Protein AF-A0AA41Q6F1-F1 (afdb_monomer_lite)

Foldseek 3Di:
DCVVVVVVVVVVVVCVVVVVVVVVVVVLVVVLVVLVVQLVVQVCCCVPVVHDCVSNVVSVVVNVVSCVVPNPPPPDDPPPDDDDPPDD

Structure (mmCIF, N/CA/C/O backbone):
data_AF-A0AA41Q6F1-F1
#
_entry.id   AF-A0AA41Q6F1-F1
#
loop_
_atom_site.group_PDB
_atom_site.id
_atom_site.type_symbol
_atom_site.label_atom_id
_atom_site.label_alt_id
_atom_site.label_comp_id
_atom_site.label_asym_id
_atom_site.label_entity_id
_atom_site.label_seq_id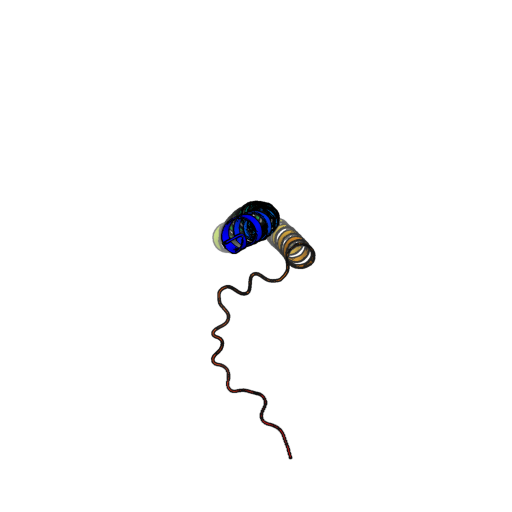
_atom_site.pdbx_PDB_ins_code
_atom_site.Cartn_x
_atom_site.Cartn_y
_atom_site.Cartn_z
_atom_site.occupancy
_atom_site.B_iso_or_equiv
_atom_site.auth_seq_id
_atom_site.auth_comp_id
_atom_site.auth_asym_id
_atom_site.auth_atom_id
_atom_site.pdbx_PDB_model_num
ATOM 1 N N . MET A 1 1 ? 34.002 3.374 -39.685 1.00 50.56 1 MET A N 1
ATOM 2 C CA . MET A 1 1 ? 33.656 3.578 -38.260 1.00 50.56 1 MET A CA 1
ATOM 3 C C . MET A 1 1 ? 32.132 3.633 -38.118 1.00 50.56 1 MET A C 1
ATOM 5 O O . MET A 1 1 ? 31.574 4.716 -38.028 1.00 50.56 1 MET A O 1
ATOM 9 N N . SER A 1 2 ? 31.448 2.484 -38.137 1.00 59.16 2 SER A N 1
ATOM 10 C CA . SER A 1 2 ? 29.968 2.408 -38.098 1.00 59.16 2 SER A CA 1
ATOM 11 C C . SER A 1 2 ? 29.413 1.987 -36.729 1.00 59.16 2 SER A C 1
ATOM 13 O O . SER A 1 2 ? 28.206 1.934 -36.528 1.00 59.16 2 SER A O 1
ATOM 15 N N . ASN A 1 3 ? 30.289 1.746 -35.750 1.00 64.19 3 ASN A N 1
ATOM 16 C CA . ASN A 1 3 ? 29.934 1.167 -34.451 1.00 64.19 3 ASN A CA 1
ATOM 17 C C . ASN A 1 3 ? 29.135 2.100 -33.520 1.00 64.19 3 ASN A C 1
ATOM 19 O O . ASN A 1 3 ? 28.667 1.646 -32.480 1.00 64.19 3 ASN A O 1
ATOM 23 N N . PHE A 1 4 ? 28.990 3.390 -33.844 1.00 65.69 4 PHE A N 1
ATOM 24 C CA . PHE A 1 4 ? 28.224 4.341 -33.022 1.00 65.69 4 PHE A CA 1
ATOM 25 C C . PHE A 1 4 ? 26.740 4.390 -33.416 1.00 65.69 4 PHE A C 1
ATOM 27 O O . PHE A 1 4 ? 25.878 4.479 -32.548 1.00 65.69 4 PHE A O 1
ATOM 34 N N . LEU A 1 5 ? 26.438 4.266 -34.715 1.00 65.69 5 LEU A N 1
ATOM 35 C CA . LEU A 1 5 ? 25.066 4.198 -35.237 1.00 65.69 5 LEU A CA 1
ATOM 36 C C . LEU A 1 5 ? 24.379 2.881 -34.855 1.00 65.69 5 LEU A C 1
ATOM 38 O O . LEU A 1 5 ? 23.195 2.889 -34.518 1.00 65.69 5 LEU A O 1
ATOM 42 N N . ASP A 1 6 ? 25.131 1.778 -34.844 1.00 67.25 6 ASP A N 1
ATOM 43 C CA . ASP A 1 6 ? 24.635 0.478 -34.386 1.00 67.25 6 ASP A CA 1
ATOM 44 C C . ASP A 1 6 ? 24.326 0.494 -32.879 1.00 67.25 6 ASP A C 1
ATOM 46 O O . ASP A 1 6 ? 23.192 0.233 -32.480 1.00 67.25 6 ASP A O 1
ATOM 50 N N . LYS A 1 7 ? 25.266 0.974 -32.046 1.00 64.12 7 LYS A N 1
ATOM 51 C CA . LYS A 1 7 ? 25.050 1.149 -30.595 1.00 64.12 7 LYS A CA 1
ATOM 52 C C . LYS A 1 7 ? 23.909 2.114 -30.259 1.00 64.12 7 LYS A C 1
ATOM 54 O O . LYS A 1 7 ? 23.239 1.926 -29.249 1.00 64.12 7 LYS A O 1
ATOM 59 N N . ALA A 1 8 ? 23.679 3.148 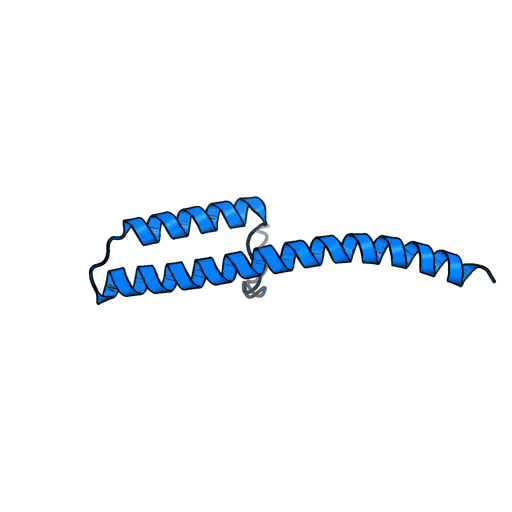-31.070 1.00 66.44 8 ALA A N 1
ATOM 60 C CA . ALA A 1 8 ? 22.577 4.085 -30.862 1.00 66.44 8 ALA A CA 1
ATOM 61 C C . ALA A 1 8 ? 21.207 3.448 -31.153 1.00 66.44 8 ALA A C 1
ATOM 63 O O . ALA A 1 8 ? 20.272 3.644 -30.380 1.00 66.44 8 ALA A O 1
ATOM 64 N N . LYS A 1 9 ? 21.083 2.653 -32.227 1.00 63.03 9 LYS A N 1
ATOM 65 C CA . LYS A 1 9 ? 19.850 1.901 -32.529 1.00 63.03 9 LYS A CA 1
ATOM 66 C C . LYS A 1 9 ? 19.563 0.822 -31.491 1.00 63.03 9 LYS A C 1
ATOM 68 O O . LYS A 1 9 ? 18.404 0.628 -31.128 1.00 63.03 9 LYS A O 1
ATOM 73 N N . GLU A 1 10 ? 20.598 0.139 -31.023 1.00 65.69 10 GLU A N 1
A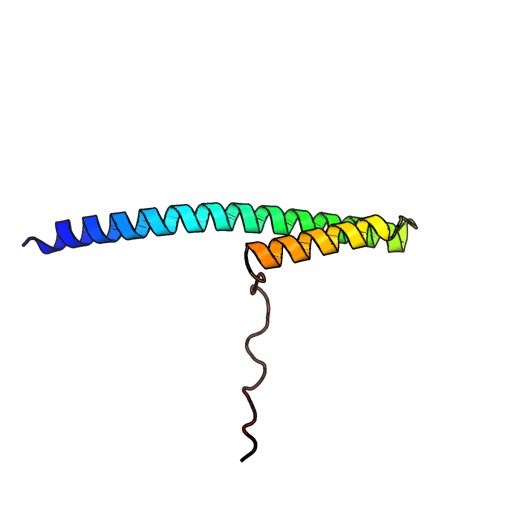TOM 74 C CA . GLU A 1 10 ? 20.470 -0.898 -30.003 1.00 65.69 10 GLU A CA 1
ATOM 75 C C . GLU A 1 10 ? 20.029 -0.296 -28.660 1.00 65.69 10 GLU A C 1
ATOM 77 O O . GLU A 1 10 ? 18.993 -0.686 -28.121 1.00 65.69 10 GLU A O 1
ATOM 82 N N . LYS A 1 11 ? 20.698 0.775 -28.208 1.00 60.69 11 LYS A N 1
ATOM 83 C CA . LYS A 1 11 ? 20.296 1.511 -27.001 1.00 60.69 11 LYS A CA 1
ATOM 84 C C . LYS A 1 11 ? 18.911 2.134 -27.110 1.00 60.69 11 LYS A C 1
ATOM 86 O O . LYS A 1 11 ? 18.215 2.174 -26.104 1.00 60.69 11 LYS A O 1
ATOM 91 N N . ALA A 1 12 ? 18.491 2.614 -28.283 1.00 61.41 12 ALA A N 1
ATOM 92 C CA . ALA A 1 12 ? 17.150 3.171 -28.488 1.00 61.41 12 ALA A CA 1
ATOM 93 C C . ALA A 1 12 ? 16.045 2.110 -28.333 1.00 61.41 12 ALA A C 1
ATOM 95 O O . ALA A 1 12 ? 15.003 2.384 -27.737 1.00 61.41 12 ALA A O 1
ATOM 96 N N . LYS A 1 13 ? 16.277 0.882 -28.817 1.00 60.12 13 LYS A N 1
ATOM 97 C CA . LYS A 1 13 ? 15.352 -0.244 -28.604 1.00 60.12 13 LYS A CA 1
ATOM 98 C C . LYS A 1 13 ? 15.306 -0.661 -27.134 1.00 60.12 13 LYS A C 1
ATOM 100 O O . LYS A 1 13 ? 14.223 -0.858 -26.588 1.00 60.12 13 LYS A O 1
ATOM 105 N N . GLU A 1 14 ? 16.466 -0.725 -26.490 1.00 59.91 14 GLU A N 1
ATOM 106 C CA . GLU A 1 14 ? 16.595 -1.074 -25.075 1.00 59.91 14 GLU A CA 1
ATOM 107 C C . GLU A 1 14 ? 15.956 -0.012 -24.159 1.00 59.91 14 GLU A C 1
ATOM 109 O O . GLU A 1 14 ? 15.227 -0.349 -23.227 1.00 59.91 14 GLU A O 1
ATOM 114 N N . THR A 1 15 ? 16.123 1.281 -24.459 1.00 55.59 15 THR A N 1
ATOM 115 C CA . THR A 1 15 ? 15.489 2.375 -23.697 1.00 55.59 15 THR A CA 1
ATOM 116 C C . THR A 1 15 ? 13.984 2.472 -23.916 1.00 55.59 15 THR A C 1
ATOM 118 O O . THR A 1 15 ? 13.276 2.788 -22.963 1.00 55.59 15 THR A O 1
ATOM 121 N N . MET A 1 16 ? 13.460 2.163 -25.1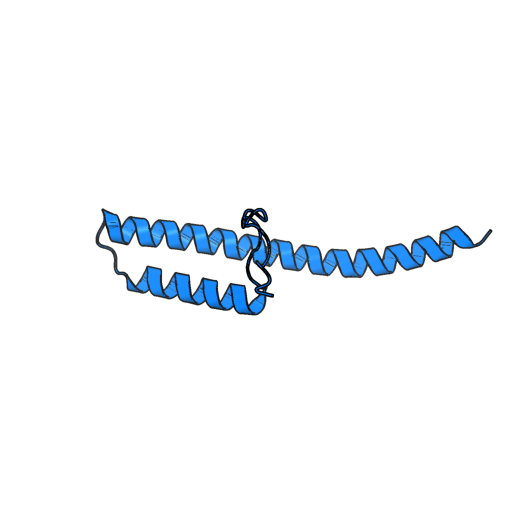06 1.00 57.78 16 ME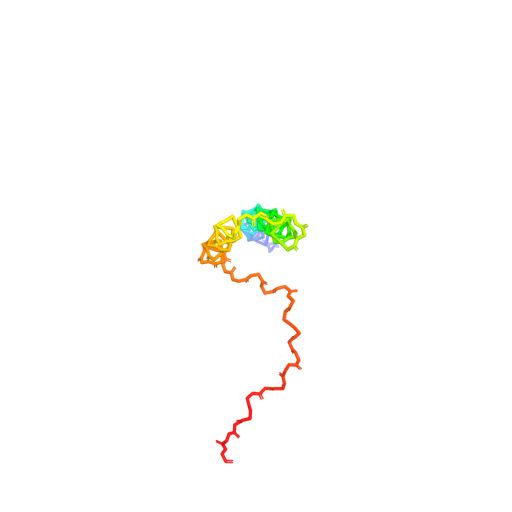T A N 1
ATOM 122 C CA . MET A 1 16 ? 12.006 2.120 -25.316 1.00 57.78 16 MET A CA 1
ATOM 123 C C . MET A 1 16 ? 11.335 0.962 -24.568 1.00 57.78 16 MET A C 1
ATOM 125 O O . MET A 1 16 ? 10.267 1.161 -23.988 1.00 57.78 16 MET A O 1
ATOM 129 N N . ALA A 1 17 ? 11.954 -0.222 -24.541 1.00 58.47 17 ALA A N 1
ATOM 130 C CA . ALA A 1 17 ? 11.439 -1.363 -23.779 1.00 58.47 17 ALA A CA 1
ATOM 131 C C . ALA A 1 17 ? 11.510 -1.103 -22.264 1.00 58.47 17 ALA A C 1
ATOM 133 O O . ALA A 1 17 ? 10.522 -1.263 -21.549 1.00 58.47 17 ALA A O 1
ATOM 134 N N . THR A 1 18 ? 12.647 -0.582 -21.796 1.00 58.09 18 THR A N 1
ATOM 135 C CA . THR A 1 18 ? 12.868 -0.261 -20.380 1.00 58.09 18 THR A CA 1
ATOM 136 C C . THR A 1 18 ? 11.996 0.907 -19.903 1.00 58.09 18 THR A C 1
ATOM 138 O O . THR A 1 18 ? 11.565 0.927 -18.755 1.00 58.09 18 THR A O 1
ATOM 141 N N . GLY A 1 19 ? 11.720 1.891 -20.765 1.00 57.59 19 GLY A N 1
ATOM 142 C CA . GLY A 1 19 ? 10.906 3.062 -20.431 1.00 57.59 19 GLY A CA 1
ATOM 143 C C . GLY A 1 19 ? 9.431 2.735 -20.195 1.00 57.59 19 GLY A C 1
ATOM 144 O O . GLY A 1 19 ? 8.834 3.302 -19.284 1.00 57.59 19 GLY A O 1
ATOM 145 N N . LYS A 1 20 ? 8.860 1.796 -20.964 1.00 59.50 20 LYS A N 1
ATOM 146 C CA . LYS A 1 20 ? 7.485 1.315 -20.745 1.00 59.50 20 LYS A CA 1
ATOM 147 C C . LYS A 1 20 ? 7.368 0.488 -19.471 1.00 59.50 20 LYS A C 1
ATOM 149 O O . LYS A 1 20 ? 6.547 0.826 -18.630 1.00 59.50 20 LYS A O 1
ATOM 154 N N . GLN A 1 21 ? 8.250 -0.498 -19.289 1.00 60.66 21 GLN A N 1
ATOM 155 C CA . GLN A 1 21 ? 8.257 -1.311 -18.070 1.00 60.66 21 GLN A CA 1
ATOM 156 C C . GLN A 1 21 ? 8.406 -0.451 -16.816 1.00 60.66 21 GLN A C 1
ATOM 158 O O . GLN A 1 21 ? 7.583 -0.547 -15.919 1.00 60.66 21 GLN A O 1
ATOM 163 N N . LYS A 1 22 ? 9.366 0.485 -16.793 1.00 60.62 22 LYS A N 1
ATOM 164 C CA . LYS A 1 22 ? 9.536 1.376 -15.638 1.00 60.62 22 LYS A CA 1
ATOM 165 C C . LYS A 1 22 ? 8.301 2.232 -15.371 1.00 60.62 22 LYS A C 1
ATOM 167 O O . LYS A 1 22 ? 7.959 2.431 -14.215 1.00 60.62 22 LYS A O 1
ATOM 172 N N . ALA A 1 23 ? 7.646 2.769 -16.399 1.00 61.34 23 ALA A N 1
ATOM 173 C CA . ALA A 1 23 ? 6.454 3.592 -16.200 1.00 61.34 23 ALA A CA 1
ATOM 174 C C . ALA A 1 23 ? 5.290 2.787 -15.597 1.00 61.34 23 ALA A C 1
ATOM 176 O O . ALA A 1 23 ? 4.624 3.285 -14.686 1.00 61.34 23 ALA A O 1
ATOM 177 N N . ASP A 1 24 ? 5.089 1.556 -16.067 1.00 63.38 24 ASP A N 1
ATOM 178 C CA . ASP A 1 24 ? 4.075 0.641 -15.538 1.00 63.38 24 ASP A CA 1
ATOM 179 C C . ASP A 1 24 ? 4.422 0.212 -14.103 1.00 63.38 24 ASP A C 1
ATOM 181 O O . ASP A 1 24 ? 3.568 0.275 -13.217 1.00 63.38 24 ASP A O 1
ATOM 185 N N . ASP A 1 25 ? 5.699 -0.077 -13.831 1.00 63.94 25 ASP A N 1
ATOM 186 C CA . ASP A 1 25 ? 6.196 -0.380 -12.488 1.00 63.94 25 ASP A CA 1
ATOM 187 C C . ASP A 1 25 ? 5.974 0.805 -11.538 1.00 63.94 25 ASP A C 1
ATOM 189 O O . ASP A 1 25 ? 5.557 0.621 -10.398 1.00 63.94 25 ASP A O 1
ATOM 193 N N . PHE A 1 26 ? 6.212 2.044 -11.977 1.00 69.88 26 PHE A N 1
ATOM 194 C CA . PHE A 1 26 ? 5.984 3.235 -11.151 1.00 69.88 26 PHE A CA 1
ATOM 195 C C . PHE A 1 26 ? 4.501 3.433 -10.808 1.00 69.88 26 PHE A C 1
ATOM 197 O O . PHE A 1 26 ? 4.189 3.855 -9.692 1.00 69.88 26 PHE A O 1
ATOM 204 N N . GLN A 1 27 ? 3.589 3.137 -11.739 1.00 68.25 27 GLN A N 1
ATOM 205 C CA . GLN A 1 27 ? 2.150 3.215 -11.477 1.00 68.25 27 GLN A CA 1
ATOM 206 C C . GLN A 1 27 ? 1.684 2.101 -10.536 1.00 68.25 27 GLN A C 1
ATOM 208 O O . GLN A 1 27 ? 0.964 2.396 -9.581 1.00 68.25 27 GLN A O 1
ATOM 213 N N . ALA A 1 28 ? 2.151 0.868 -10.743 1.00 73.06 28 ALA A N 1
ATOM 214 C CA . ALA A 1 28 ? 1.861 -0.266 -9.867 1.00 73.06 28 ALA A CA 1
ATOM 215 C C . ALA A 1 28 ? 2.385 -0.021 -8.441 1.00 73.06 28 ALA A C 1
ATOM 217 O O . ALA A 1 28 ? 1.628 -0.063 -7.474 1.00 73.06 28 ALA A O 1
ATOM 218 N N . ASN A 1 29 ? 3.650 0.391 -8.304 1.00 72.88 29 ASN A N 1
ATOM 219 C CA . ASN A 1 29 ? 4.243 0.723 -7.005 1.00 72.88 29 ASN A CA 1
ATOM 220 C C . ASN A 1 29 ? 3.495 1.862 -6.290 1.00 72.88 29 ASN A C 1
ATOM 222 O O . ASN A 1 29 ? 3.345 1.843 -5.066 1.00 72.88 29 ASN A O 1
ATOM 226 N N . ARG A 1 30 ? 3.002 2.865 -7.032 1.00 82.56 30 ARG A N 1
ATOM 227 C CA . ARG A 1 30 ? 2.209 3.951 -6.442 1.00 82.56 30 ARG A CA 1
ATOM 228 C C . ARG A 1 30 ? 0.847 3.458 -5.952 1.00 82.56 30 ARG A C 1
ATOM 230 O O . ARG A 1 30 ? 0.467 3.799 -4.833 1.00 82.56 30 ARG A O 1
ATOM 237 N N . ALA A 1 31 ? 0.153 2.647 -6.750 1.00 78.88 31 ALA A N 1
ATOM 238 C CA . ALA A 1 31 ? -1.118 2.039 -6.364 1.00 78.88 31 ALA A CA 1
ATOM 239 C C . ALA A 1 31 ? -0.962 1.157 -5.113 1.00 78.88 31 ALA A C 1
ATOM 241 O O . ALA A 1 31 ? -1.759 1.259 -4.181 1.00 78.88 31 ALA A O 1
ATOM 242 N N . GLN A 1 32 ? 0.118 0.375 -5.039 1.00 80.69 32 GLN A N 1
ATOM 243 C CA . GLN A 1 32 ? 0.440 -0.449 -3.877 1.00 80.69 32 GLN A CA 1
ATOM 244 C C . GLN A 1 32 ? 0.688 0.390 -2.614 1.00 80.69 32 GLN A C 1
ATOM 246 O O . GLN A 1 32 ? 0.174 0.075 -1.540 1.00 80.69 32 GLN A O 1
ATOM 251 N N . GLY A 1 33 ? 1.433 1.495 -2.731 1.00 85.12 33 GLY A N 1
ATOM 252 C CA . GLY A 1 33 ? 1.672 2.408 -1.611 1.00 85.12 33 GLY A CA 1
ATOM 253 C C . GLY A 1 33 ? 0.383 3.017 -1.049 1.00 85.12 33 GLY A C 1
ATOM 254 O O . GLY A 1 33 ? 0.253 3.192 0.165 1.00 85.12 33 GLY A O 1
ATOM 255 N N . ASP A 1 34 ? -0.587 3.310 -1.912 1.00 88.69 34 ASP A N 1
ATOM 256 C CA . ASP A 1 34 ? -1.885 3.827 -1.487 1.00 88.69 34 ASP A CA 1
ATOM 257 C C . ASP A 1 34 ? -2.772 2.735 -0.860 1.00 88.69 34 ASP A C 1
ATOM 259 O O . ASP A 1 34 ? -3.504 3.035 0.087 1.00 88.69 34 ASP A O 1
ATOM 263 N N . LEU A 1 35 ? -2.666 1.474 -1.299 1.00 88.69 35 LEU A N 1
ATOM 264 C CA . LEU A 1 35 ? -3.328 0.332 -0.651 1.00 88.69 35 LEU A CA 1
ATOM 265 C C . LEU A 1 35 ? -2.791 0.087 0.767 1.00 88.69 35 LEU A C 1
ATOM 267 O O . LEU A 1 35 ? -3.585 -0.045 1.697 1.00 88.69 35 LEU A O 1
ATOM 271 N N . TYR A 1 36 ? -1.469 0.115 0.977 1.00 90.81 36 TYR A N 1
ATOM 272 C CA . TYR A 1 36 ? -0.896 -0.043 2.323 1.00 90.81 36 TYR A CA 1
ATOM 273 C C . TYR A 1 36 ? -1.312 1.074 3.282 1.00 90.81 36 TYR A C 1
ATOM 275 O O . TYR A 1 36 ? -1.593 0.813 4.453 1.00 90.81 36 TYR A O 1
ATOM 283 N N . LYS A 1 37 ? -1.382 2.324 2.804 1.00 92.62 37 LYS A N 1
ATOM 284 C CA . LYS A 1 37 ? -1.875 3.444 3.621 1.00 92.62 37 LYS A CA 1
ATOM 285 C C . LYS A 1 37 ? -3.331 3.244 4.028 1.00 92.62 37 LYS A C 1
ATOM 287 O O . LYS A 1 37 ? -3.666 3.474 5.187 1.00 92.62 37 LYS A O 1
ATOM 292 N N . GLN A 1 38 ? -4.179 2.811 3.093 1.00 92.56 38 GLN A N 1
ATOM 293 C CA . GLN A 1 38 ? -5.584 2.511 3.372 1.00 92.56 38 GLN A CA 1
ATOM 294 C C . GLN A 1 38 ? -5.715 1.358 4.368 1.00 92.56 38 GLN A C 1
ATOM 296 O O . GLN A 1 38 ? -6.464 1.483 5.331 1.00 92.56 38 GLN A O 1
ATOM 301 N N . LEU A 1 39 ? -4.935 0.287 4.196 1.00 94.31 39 LEU A N 1
ATOM 302 C CA . LEU A 1 39 ? -4.926 -0.857 5.107 1.00 94.31 39 LEU A CA 1
ATOM 303 C C . LEU A 1 39 ? -4.520 -0.436 6.524 1.00 94.31 39 LEU A C 1
ATOM 305 O O . LEU A 1 39 ? -5.193 -0.790 7.487 1.00 94.31 39 LEU A O 1
ATOM 309 N N . GLY A 1 40 ? -3.462 0.368 6.656 1.00 92.50 40 GLY A N 1
ATOM 310 C CA . GLY A 1 40 ? -3.027 0.895 7.949 1.00 92.50 40 GLY A CA 1
ATOM 311 C C . GLY A 1 40 ? -4.077 1.794 8.607 1.00 92.50 40 GLY A C 1
ATOM 312 O O . GLY A 1 40 ? -4.309 1.686 9.811 1.00 92.50 40 GLY A O 1
ATOM 313 N N . ALA A 1 41 ? -4.749 2.645 7.826 1.00 94.19 41 ALA A N 1
ATOM 314 C CA . ALA A 1 41 ? -5.836 3.486 8.321 1.00 94.19 41 ALA A CA 1
ATOM 315 C C . ALA A 1 41 ? -7.046 2.652 8.778 1.00 94.19 41 ALA A C 1
ATOM 317 O O . ALA A 1 41 ? -7.566 2.890 9.869 1.00 94.19 41 ALA A O 1
ATOM 318 N N . ALA A 1 42 ? -7.452 1.655 7.986 1.00 93.06 42 ALA A N 1
ATOM 319 C CA . ALA A 1 42 ? -8.550 0.748 8.308 1.00 93.06 42 ALA A CA 1
ATOM 320 C C . ALA A 1 42 ? -8.242 -0.082 9.562 1.00 93.06 42 ALA A C 1
ATOM 322 O O . ALA A 1 42 ? -9.058 -0.129 10.477 1.00 93.06 42 ALA A O 1
ATOM 323 N N . TYR A 1 43 ? -7.034 -0.641 9.663 1.00 93.81 43 TYR A N 1
ATOM 324 C CA . TYR A 1 43 ? -6.601 -1.409 10.830 1.00 93.81 43 TYR A CA 1
ATOM 325 C C . TYR A 1 43 ? -6.508 -0.547 12.094 1.00 93.81 43 TYR A C 1
ATOM 327 O O . TYR A 1 43 ? -6.903 -0.967 13.181 1.00 93.81 43 TYR A O 1
ATOM 335 N N . TYR A 1 44 ? -6.028 0.694 11.973 1.00 92.88 44 TYR A N 1
ATOM 336 C CA . TYR A 1 44 ? -6.024 1.628 13.095 1.00 92.88 44 TYR A CA 1
ATOM 337 C C . TYR A 1 44 ? -7.449 1.978 13.545 1.00 92.88 44 TYR A C 1
ATOM 339 O O . TYR A 1 44 ? -7.719 2.017 14.747 1.00 92.88 44 TYR A O 1
ATOM 347 N N . ALA A 1 45 ? -8.367 2.209 12.602 1.00 93.12 45 ALA A N 1
ATOM 348 C CA . ALA A 1 45 ? -9.773 2.461 12.903 1.00 93.12 45 ALA A CA 1
ATOM 349 C C . ALA A 1 45 ? -10.449 1.236 13.542 1.00 93.12 45 ALA A C 1
ATOM 351 O O . ALA A 1 45 ? -11.190 1.391 14.510 1.00 93.12 45 ALA A O 1
ATOM 352 N N . GLU A 1 46 ? -10.150 0.021 13.085 1.00 93.56 46 GLU A N 1
ATOM 353 C CA . GLU A 1 46 ? -10.611 -1.217 13.723 1.00 93.56 46 GLU A CA 1
ATOM 354 C C . GLU A 1 46 ? -10.140 -1.276 15.185 1.00 93.56 46 GLU A C 1
ATOM 356 O O . GLU A 1 46 ? -10.951 -1.362 16.107 1.00 93.56 46 GLU A O 1
ATOM 361 N N . GLN A 1 47 ? -8.834 -1.111 15.413 1.00 94.56 47 GLN A N 1
ATOM 362 C CA . GLN A 1 47 ? -8.214 -1.245 16.735 1.00 94.56 47 GLN A CA 1
ATOM 363 C C . GLN A 1 47 ? -8.574 -0.128 17.722 1.00 94.56 47 GLN A C 1
ATOM 365 O O . GLN A 1 47 ? -8.578 -0.343 18.935 1.00 94.56 47 GLN A O 1
ATOM 370 N N . ARG A 1 48 ? -8.806 1.098 17.239 1.00 94.69 48 ARG A N 1
ATOM 371 C CA . ARG A 1 48 ? -8.989 2.281 18.103 1.00 94.69 48 ARG A CA 1
ATOM 372 C C . ARG A 1 48 ? -10.395 2.852 18.094 1.00 94.69 48 ARG A C 1
ATOM 374 O O . ARG A 1 48 ? -10.747 3.560 19.032 1.00 94.69 48 ARG A O 1
ATOM 381 N N . GLN A 1 49 ? -11.166 2.589 17.048 1.00 90.38 49 GLN A N 1
ATOM 382 C CA . GLN A 1 49 ? -12.490 3.175 16.839 1.00 90.38 49 GLN A CA 1
ATOM 383 C C . GLN A 1 49 ? -13.586 2.106 16.733 1.00 90.38 49 GLN A C 1
ATOM 385 O O . GLN A 1 49 ? -14.758 2.464 16.659 1.00 90.38 49 GLN A O 1
ATOM 390 N N . GLY A 1 50 ? -13.230 0.813 16.762 1.00 88.62 50 GLY A N 1
ATOM 391 C CA . GLY A 1 50 ? -14.187 -0.289 16.648 1.00 88.62 50 GLY A CA 1
ATOM 392 C C . GLY A 1 50 ? -14.804 -0.405 15.254 1.00 88.62 50 GLY A C 1
ATOM 393 O O . GLY A 1 50 ? -15.940 -0.857 15.127 1.00 88.62 50 GLY A O 1
ATOM 394 N N . ALA A 1 51 ? -14.092 0.051 14.216 1.00 88.25 51 ALA A N 1
ATOM 395 C CA . ALA A 1 51 ? -14.520 -0.124 12.830 1.00 88.25 51 ALA A CA 1
ATOM 396 C C . ALA A 1 51 ? -14.549 -1.614 12.429 1.00 88.25 51 ALA A C 1
ATOM 398 O O . ALA A 1 51 ? -13.905 -2.445 13.067 1.00 88.25 51 ALA A O 1
ATOM 399 N N . SER A 1 52 ? -15.297 -1.954 11.372 1.00 89.50 52 SER A N 1
ATOM 400 C CA . SER A 1 52 ? -15.434 -3.348 10.925 1.00 89.50 52 SER A CA 1
ATOM 401 C C . SER A 1 52 ? -14.132 -3.906 10.342 1.00 89.50 52 SER A C 1
ATOM 403 O O . SER A 1 52 ? -13.465 -3.244 9.545 1.00 89.50 52 SER A O 1
ATOM 405 N N . HIS A 1 53 ? -13.851 -5.173 10.659 1.00 91.88 53 HIS A N 1
ATOM 406 C CA . HIS A 1 53 ? -12.760 -5.955 10.073 1.00 91.88 53 HIS A CA 1
ATOM 407 C C . HIS A 1 53 ? -12.967 -6.261 8.573 1.00 91.88 53 HIS A C 1
ATOM 409 O O . HIS A 1 53 ? -12.024 -6.643 7.875 1.00 91.88 53 HIS A O 1
ATOM 415 N N . ASP A 1 54 ? -14.182 -6.067 8.046 1.00 92.12 54 ASP A N 1
ATOM 416 C CA . ASP A 1 54 ? -14.493 -6.299 6.628 1.00 92.12 54 ASP A CA 1
ATOM 417 C C . ASP A 1 54 ? -13.637 -5.426 5.700 1.00 92.12 54 ASP A C 1
ATOM 419 O O . ASP A 1 54 ? -13.166 -5.894 4.663 1.00 92.12 54 ASP A O 1
ATOM 423 N N . GLU A 1 55 ? -13.393 -4.168 6.081 1.00 90.62 55 GLU A N 1
ATOM 424 C CA . GLU A 1 55 ? -12.606 -3.238 5.264 1.00 90.62 55 GLU A CA 1
ATOM 425 C C . GLU A 1 55 ? -11.124 -3.637 5.244 1.00 90.62 55 GLU A C 1
ATOM 427 O O . GLU A 1 55 ? -10.479 -3.595 4.197 1.00 90.62 55 GLU A O 1
ATOM 432 N N . VAL A 1 56 ? -10.597 -4.114 6.377 1.00 93.50 56 VAL A N 1
ATOM 433 C CA . VAL A 1 56 ? -9.239 -4.671 6.467 1.00 93.50 56 VAL A CA 1
ATOM 434 C C . VAL A 1 56 ? -9.114 -5.920 5.596 1.00 93.50 56 VAL A C 1
ATOM 436 O O . VAL A 1 56 ? -8.194 -6.011 4.785 1.00 93.50 56 VAL A O 1
ATOM 439 N N . SER A 1 57 ? -10.073 -6.844 5.694 1.00 93.88 57 SER A N 1
ATOM 440 C CA . SER A 1 57 ? -10.100 -8.074 4.889 1.00 93.88 57 SER A CA 1
ATOM 441 C C . SER A 1 57 ? -10.168 -7.781 3.387 1.00 93.88 57 SER A C 1
ATOM 443 O O . SER A 1 57 ? -9.461 -8.401 2.591 1.00 93.88 57 SER A O 1
ATOM 445 N N . ARG A 1 58 ? -10.978 -6.795 2.989 1.00 93.56 58 ARG A N 1
ATOM 446 C CA . ARG A 1 58 ? -11.092 -6.345 1.598 1.00 93.56 58 ARG A CA 1
ATOM 447 C C . ARG A 1 58 ? -9.778 -5.766 1.073 1.00 93.56 58 ARG A C 1
ATOM 449 O O . ARG A 1 58 ? -9.372 -6.097 -0.039 1.00 93.56 58 ARG A O 1
ATOM 456 N N . LEU A 1 59 ? -9.123 -4.908 1.854 1.00 93.62 59 LEU A N 1
ATOM 457 C CA . LEU A 1 59 ? -7.860 -4.275 1.467 1.00 93.62 59 LEU A CA 1
ATOM 458 C C . LEU A 1 59 ? -6.711 -5.287 1.381 1.00 93.62 59 LEU A C 1
ATOM 460 O O . LEU A 1 59 ? -5.893 -5.178 0.470 1.00 93.62 59 LEU A O 1
ATOM 464 N N . LEU A 1 60 ? -6.684 -6.294 2.261 1.00 93.75 60 LEU A N 1
ATOM 465 C CA . LEU A 1 60 ? -5.751 -7.421 2.158 1.00 93.75 60 LEU A CA 1
ATOM 466 C C . LEU A 1 60 ? -5.956 -8.203 0.854 1.00 93.75 60 LEU A C 1
ATOM 468 O O . LEU A 1 60 ? -4.992 -8.432 0.134 1.00 93.75 60 LEU A O 1
ATOM 472 N N . GLY A 1 61 ? -7.203 -8.520 0.489 1.00 93.88 61 GLY A N 1
ATOM 473 C CA . GLY A 1 61 ? -7.491 -9.223 -0.767 1.00 93.88 61 GLY A CA 1
ATOM 474 C C . GLY A 1 61 ? -7.068 -8.446 -2.022 1.00 93.88 61 GLY A C 1
ATOM 475 O O . GLY A 1 61 ? -6.551 -9.037 -2.968 1.00 93.88 61 GLY A O 1
ATOM 476 N N . LEU A 1 62 ? -7.229 -7.117 -2.023 1.00 90.94 62 LEU A N 1
ATOM 477 C CA . LEU A 1 62 ? -6.738 -6.259 -3.111 1.00 90.94 62 LEU A CA 1
ATOM 478 C C . LEU A 1 62 ? -5.206 -6.250 -3.194 1.00 90.94 62 LEU A C 1
ATOM 480 O O . LEU A 1 62 ? -4.646 -6.181 -4.289 1.00 90.94 62 LEU A O 1
ATOM 484 N N . LEU A 1 63 ? -4.531 -6.316 -2.046 1.00 88.75 63 LEU A N 1
ATOM 485 C CA . LEU A 1 63 ? -3.078 -6.399 -1.982 1.00 88.75 63 LEU A CA 1
ATOM 486 C C . LEU A 1 63 ? -2.581 -7.736 -2.552 1.00 88.75 63 LEU A C 1
ATOM 488 O O . LEU A 1 63 ? -1.682 -7.741 -3.388 1.00 88.75 63 LEU A O 1
ATOM 492 N N . ASP A 1 64 ? -3.226 -8.843 -2.178 1.00 89.69 64 ASP A N 1
ATOM 493 C CA . ASP A 1 64 ? -2.922 -10.179 -2.702 1.00 89.69 64 ASP A CA 1
ATOM 494 C C . ASP A 1 64 ? -3.122 -10.246 -4.226 1.00 89.69 64 ASP A C 1
ATOM 496 O O . ASP A 1 64 ? -2.322 -10.844 -4.949 1.00 89.69 64 ASP A O 1
ATOM 500 N N . GLU A 1 65 ? -4.182 -9.622 -4.750 1.00 88.31 65 GLU A N 1
ATOM 501 C CA . GLU A 1 65 ? -4.425 -9.540 -6.194 1.00 88.31 65 GLU A CA 1
ATOM 502 C C . GLU A 1 65 ? -3.345 -8.710 -6.907 1.00 88.31 65 GLU A C 1
ATOM 504 O O . GLU A 1 65 ? -2.839 -9.123 -7.955 1.00 88.31 65 GLU A O 1
ATOM 509 N N . HIS A 1 66 ? -2.919 -7.594 -6.305 1.00 85.19 66 HIS A N 1
ATOM 510 C CA . HIS A 1 66 ? -1.814 -6.786 -6.815 1.00 85.19 66 HIS A CA 1
ATOM 511 C C . HIS A 1 66 ? -0.487 -7.564 -6.823 1.00 85.19 66 HIS A C 1
ATOM 513 O O . HIS A 1 66 ? 0.234 -7.534 -7.821 1.00 85.19 66 HIS A O 1
ATOM 519 N N . GLU A 1 67 ? -0.172 -8.308 -5.760 1.00 84.31 67 GLU A N 1
ATOM 520 C CA . GLU A 1 67 ? 1.025 -9.159 -5.701 1.00 84.31 67 GLU A CA 1
ATOM 521 C C . GLU A 1 67 ? 0.989 -10.288 -6.739 1.00 84.31 67 GLU A C 1
ATOM 523 O O . GLU A 1 67 ? 2.021 -10.634 -7.314 1.00 84.31 67 GLU A O 1
ATOM 528 N N . ARG A 1 68 ? -0.190 -10.841 -7.048 1.00 84.38 68 ARG A N 1
ATOM 529 C CA . ARG A 1 68 ? -0.338 -11.832 -8.129 1.00 84.38 68 ARG A CA 1
ATOM 530 C C . ARG A 1 68 ? -0.134 -11.220 -9.514 1.00 84.38 68 ARG A C 1
ATOM 532 O O . ARG A 1 68 ? 0.380 -11.909 -10.393 1.00 84.38 68 ARG A O 1
ATOM 539 N N . ALA A 1 69 ? -0.528 -9.962 -9.711 1.00 81.00 69 ALA A N 1
ATOM 540 C CA . ALA A 1 69 ? -0.406 -9.262 -10.988 1.00 81.00 69 ALA A CA 1
ATOM 541 C C . ALA A 1 69 ? 1.005 -8.700 -11.244 1.00 81.00 69 ALA A C 1
ATOM 543 O O . ALA A 1 69 ? 1.484 -8.746 -12.377 1.00 81.00 69 ALA A O 1
ATOM 544 N N . HIS A 1 70 ? 1.675 -8.192 -10.205 1.00 80.69 70 HIS A N 1
ATOM 545 C CA . HIS A 1 70 ? 2.941 -7.453 -10.323 1.00 80.69 70 HIS A CA 1
ATOM 546 C C . HIS A 1 70 ? 4.133 -8.133 -9.630 1.00 80.69 70 HIS A C 1
ATOM 548 O O . HIS A 1 70 ? 5.274 -7.706 -9.805 1.00 80.69 70 HIS A O 1
ATOM 554 N N . GLY A 1 71 ? 3.895 -9.220 -8.895 1.00 69.88 71 GLY A N 1
ATOM 555 C CA . GLY A 1 71 ? 4.888 -9.887 -8.059 1.00 69.88 71 GLY A CA 1
ATOM 556 C C . GLY A 1 71 ? 4.983 -9.275 -6.655 1.00 69.88 71 GLY A C 1
ATOM 557 O O . GLY A 1 71 ? 4.519 -8.157 -6.420 1.00 69.88 71 GLY A O 1
ATOM 558 N N . PRO A 1 72 ? 5.590 -9.997 -5.695 1.00 67.50 72 PRO A N 1
ATOM 559 C CA . PRO A 1 72 ? 5.825 -9.463 -4.362 1.00 67.50 72 PRO A CA 1
ATOM 560 C C . PRO A 1 72 ? 6.801 -8.288 -4.453 1.00 67.50 72 PRO A C 1
ATOM 562 O O . PRO A 1 72 ? 7.867 -8.405 -5.072 1.00 67.50 72 PRO A O 1
ATOM 565 N N . SER A 1 73 ? 6.483 -7.175 -3.790 1.00 60.94 73 SER A N 1
ATOM 566 C CA . SER A 1 73 ? 7.403 -6.045 -3.641 1.00 60.94 73 SER A CA 1
ATOM 567 C C . SER A 1 73 ? 8.560 -6.469 -2.740 1.00 60.94 73 SER A C 1
ATOM 569 O O . SER A 1 73 ? 8.570 -6.243 -1.530 1.00 60.94 73 SER A O 1
ATOM 571 N N . THR A 1 74 ? 9.539 -7.150 -3.323 1.00 54.19 74 THR A N 1
ATOM 572 C CA . THR A 1 74 ? 10.750 -7.594 -2.637 1.00 54.19 74 THR A CA 1
ATOM 573 C C . THR A 1 74 ? 11.662 -6.377 -2.486 1.00 54.19 74 THR A C 1
ATOM 575 O O . THR A 1 74 ? 12.660 -6.238 -3.181 1.00 54.19 74 THR A O 1
ATOM 578 N N . GLY A 1 75 ? 11.243 -5.437 -1.640 1.00 53.66 75 GLY A N 1
ATOM 579 C CA . GLY A 1 75 ? 11.954 -4.200 -1.325 1.00 53.66 75 GLY A CA 1
ATOM 580 C C . GLY A 1 75 ? 12.497 -4.148 0.102 1.00 53.66 75 GLY A C 1
ATOM 581 O O . GLY A 1 75 ? 13.221 -3.212 0.410 1.00 53.66 75 GLY A O 1
ATOM 582 N N . ASP A 1 76 ? 12.177 -5.126 0.959 1.00 48.12 76 ASP A N 1
ATOM 583 C CA . ASP A 1 76 ? 12.681 -5.158 2.341 1.00 48.12 76 ASP A CA 1
ATOM 584 C C . ASP A 1 76 ? 12.671 -6.570 2.953 1.00 48.12 76 ASP A C 1
ATOM 586 O O . ASP A 1 76 ? 12.164 -6.811 4.046 1.00 48.12 76 ASP A O 1
ATOM 590 N N . ARG A 1 77 ? 13.215 -7.560 2.234 1.00 43.66 77 ARG A N 1
ATOM 591 C CA . ARG A 1 77 ? 13.727 -8.750 2.922 1.00 43.66 77 ARG A CA 1
ATOM 592 C C . ARG A 1 77 ? 15.217 -8.490 3.143 1.00 43.66 77 ARG A C 1
ATOM 594 O O . ARG A 1 77 ? 15.922 -8.346 2.145 1.00 43.66 77 ARG A O 1
ATOM 601 N N . PRO A 1 78 ? 15.721 -8.446 4.389 1.00 47.44 78 PRO A N 1
ATOM 602 C CA . PRO A 1 78 ? 17.153 -8.526 4.622 1.00 47.44 78 PRO A CA 1
ATOM 603 C C . PRO A 1 78 ? 17.641 -9.808 3.946 1.00 47.44 78 PRO A C 1
ATOM 605 O O . PRO A 1 78 ? 17.261 -10.911 4.342 1.00 47.44 78 PRO A O 1
ATOM 608 N N . THR A 1 79 ? 18.431 -9.691 2.884 1.00 56.41 79 THR A N 1
ATOM 609 C CA . THR A 1 79 ? 19.033 -10.834 2.185 1.00 56.41 79 THR A CA 1
ATOM 610 C C . THR A 1 79 ? 20.235 -11.387 2.952 1.00 56.41 79 THR A C 1
ATOM 612 O O . THR A 1 79 ? 21.223 -11.765 2.338 1.00 56.41 79 THR A O 1
ATOM 615 N N . ASP A 1 80 ? 20.162 -11.449 4.281 1.00 49.09 80 ASP A N 1
ATOM 616 C CA . ASP A 1 80 ? 21.226 -11.997 5.131 1.00 49.09 80 ASP A CA 1
ATOM 617 C C . ASP A 1 80 ? 20.664 -12.995 6.159 1.00 49.09 80 ASP A C 1
ATOM 619 O O . ASP A 1 80 ? 20.974 -12.989 7.347 1.00 49.09 80 ASP A O 1
ATOM 623 N N . GLY A 1 81 ? 19.778 -13.876 5.689 1.00 48.22 81 GLY A N 1
ATOM 624 C CA . GLY A 1 81 ? 19.579 -15.177 6.326 1.00 48.22 81 GLY A CA 1
ATOM 625 C C . GLY A 1 81 ? 20.612 -16.153 5.754 1.00 48.22 81 GLY A C 1
ATOM 626 O O . GLY A 1 81 ? 20.728 -16.216 4.527 1.00 48.22 81 GLY A O 1
ATOM 627 N N . PRO A 1 82 ? 21.369 -16.899 6.584 1.00 52.28 82 PRO A N 1
ATOM 628 C CA . PRO A 1 82 ? 22.413 -17.788 6.091 1.00 52.28 82 PRO A CA 1
AT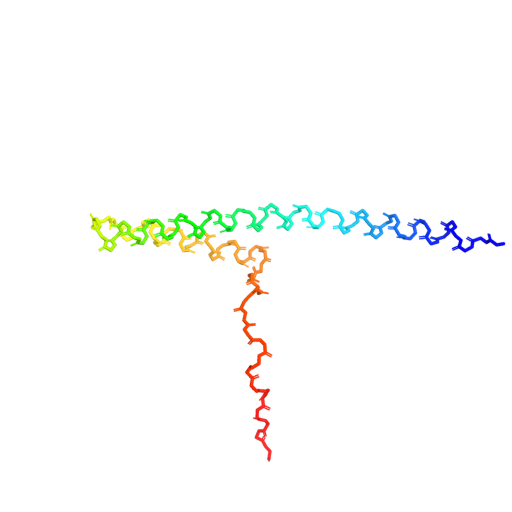OM 629 C C . PRO A 1 82 ? 21.796 -18.829 5.153 1.00 52.28 82 PRO A C 1
ATOM 631 O O . PRO A 1 82 ? 20.700 -19.332 5.404 1.00 52.28 82 PRO A O 1
ATOM 634 N N . GLY A 1 83 ? 22.497 -19.093 4.047 1.00 49.84 83 GLY A N 1
ATOM 635 C CA . GLY A 1 83 ? 22.066 -19.983 2.972 1.00 49.84 83 GLY A CA 1
ATOM 636 C C . GLY A 1 83 ? 21.690 -21.397 3.435 1.00 49.84 83 GLY A C 1
ATOM 637 O O . GLY A 1 83 ? 21.880 -21.754 4.599 1.00 49.84 83 GLY A O 1
ATOM 638 N N . PRO A 1 84 ? 21.148 -22.228 2.526 1.00 55.56 84 PRO A N 1
ATOM 639 C CA . PRO A 1 84 ? 20.692 -23.565 2.876 1.00 55.56 84 PRO A CA 1
ATOM 640 C C . PRO A 1 84 ? 21.842 -24.357 3.502 1.00 55.56 84 PRO A C 1
ATOM 642 O O . PRO A 1 84 ? 22.850 -24.627 2.848 1.00 55.56 84 PRO A O 1
ATOM 645 N N . VAL A 1 85 ? 21.678 -24.749 4.767 1.00 60.53 85 VAL A N 1
ATOM 646 C CA . VAL A 1 85 ? 22.454 -25.840 5.355 1.00 60.53 85 VAL A CA 1
ATOM 647 C C . VAL A 1 85 ? 22.109 -27.094 4.565 1.00 60.53 85 VAL A C 1
ATOM 649 O O . VAL A 1 85 ? 21.080 -27.733 4.780 1.00 60.53 85 VAL A O 1
ATOM 652 N N . GLY A 1 86 ? 22.956 -27.395 3.584 1.00 47.88 86 GLY A N 1
ATOM 653 C CA . GLY A 1 86 ? 23.007 -28.701 2.958 1.00 47.88 86 GLY A CA 1
ATOM 654 C C . GLY A 1 86 ? 23.290 -29.726 4.044 1.00 47.88 86 GLY A C 1
ATOM 655 O O . GLY A 1 86 ? 24.385 -29.762 4.598 1.00 47.88 86 GLY A O 1
ATOM 656 N N . LEU A 1 87 ? 22.276 -30.524 4.368 1.00 49.22 87 LEU A N 1
ATOM 657 C CA . LEU A 1 87 ? 22.459 -31.797 5.043 1.00 49.22 87 LEU A CA 1
ATOM 658 C C . LEU A 1 87 ? 23.141 -32.738 4.038 1.00 49.22 87 LEU A C 1
ATOM 660 O O . LEU A 1 87 ? 22.509 -33.160 3.067 1.00 49.22 87 LEU A O 1
ATOM 664 N N . ALA A 1 88 ? 24.420 -33.027 4.261 1.00 44.47 88 ALA A N 1
ATOM 665 C CA . ALA A 1 88 ? 25.143 -34.161 3.692 1.00 44.47 88 ALA A CA 1
ATOM 666 C C . ALA A 1 88 ? 26.166 -34.653 4.720 1.00 44.47 88 ALA A C 1
ATOM 668 O O . ALA A 1 88 ? 26.884 -33.792 5.279 1.00 44.47 88 ALA A O 1
#

Sequence (88 aa):
MSNFLDKAKEKAKETMATGKQKADDFQANRAQGDLYKQLGAAYYAEQRQGASHDEVSRLLGLLDEHERAHGPSTGDRPTDGPGPVGLA

Secondary structure (DSSP, 8-state):
--HHHHHHHHHHHHHHHHHHHHHHHHHHHHHHHHHHHHHHHHHHHHHHH---HHHHHHHHHHHHHHHHHH----SS--S-SPPP----

Radius of gyration: 21.35 Å; chains: 1; bounding box: 49×38×56 Å

Organism: NCBI:txid2908204

pLDDT: mean 73.39, std 16.59, range [43.66, 94.69]